Protein AF-A0AAF0A1V6-F1 (afdb_monomer)

Mean predicted aligned error: 10.49 Å

Structure (mmCIF, N/CA/C/O backbone):
data_AF-A0AAF0A1V6-F1
#
_entry.id   AF-A0AAF0A1V6-F1
#
loop_
_atom_site.group_PDB
_atom_site.id
_atom_site.type_symbol
_atom_site.label_atom_id
_atom_site.label_alt_id
_atom_site.label_comp_id
_atom_site.label_asym_id
_atom_site.label_entity_id
_atom_site.label_seq_id
_atom_site.pdbx_PDB_ins_code
_atom_site.Cartn_x
_atom_site.Cartn_y
_atom_site.Cartn_z
_atom_site.occupancy
_atom_site.B_iso_or_equiv
_atom_site.auth_seq_id
_atom_site.auth_comp_id
_atom_site.auth_asym_id
_atom_site.auth_atom_id
_atom_site.pdbx_PDB_model_num
ATOM 1 N N . MET A 1 1 ? 5.133 -5.582 -2.810 1.00 85.81 1 MET A N 1
ATOM 2 C CA . MET A 1 1 ? 5.216 -5.026 -4.189 1.00 85.81 1 MET A CA 1
ATOM 3 C C . MET A 1 1 ? 6.010 -5.893 -5.159 1.00 85.81 1 MET A C 1
ATOM 5 O O . MET A 1 1 ? 5.486 -6.256 -6.208 1.00 85.81 1 MET A O 1
ATOM 9 N N . ARG A 1 2 ? 7.249 -6.270 -4.817 1.00 93.75 2 ARG A N 1
ATOM 10 C CA . ARG A 1 2 ? 8.102 -7.125 -5.662 1.00 93.75 2 ARG A CA 1
ATOM 11 C C . ARG A 1 2 ? 7.401 -8.403 -6.145 1.00 93.75 2 ARG A C 1
ATOM 13 O O . ARG A 1 2 ? 7.473 -8.713 -7.327 1.00 93.75 2 ARG A O 1
ATOM 20 N N . ALA A 1 3 ? 6.718 -9.103 -5.238 1.00 94.81 3 ALA A N 1
ATOM 21 C CA . ALA A 1 3 ? 6.033 -10.359 -5.543 1.00 94.81 3 ALA A CA 1
ATOM 22 C C . ALA A 1 3 ? 4.942 -10.194 -6.613 1.00 94.81 3 ALA A C 1
ATOM 24 O O . ALA A 1 3 ? 4.875 -10.992 -7.539 1.00 94.81 3 ALA A O 1
ATOM 25 N N . ILE A 1 4 ? 4.140 -9.125 -6.529 1.00 93.88 4 ILE A N 1
ATOM 26 C CA . ILE A 1 4 ? 3.096 -8.825 -7.521 1.00 93.88 4 ILE A CA 1
ATOM 27 C C . ILE A 1 4 ? 3.746 -8.541 -8.875 1.00 93.88 4 ILE A C 1
ATOM 29 O O . ILE A 1 4 ? 3.387 -9.168 -9.864 1.00 93.88 4 ILE A O 1
ATOM 33 N N . ARG A 1 5 ? 4.755 -7.657 -8.903 1.00 95.50 5 ARG A N 1
ATOM 34 C CA . ARG A 1 5 ? 5.504 -7.316 -10.120 1.00 95.50 5 ARG A CA 1
ATOM 35 C C . ARG A 1 5 ? 6.071 -8.564 -10.813 1.00 95.50 5 ARG A C 1
ATOM 37 O O . ARG A 1 5 ? 6.000 -8.671 -12.033 1.00 95.50 5 ARG A O 1
ATOM 44 N N . GLU A 1 6 ? 6.651 -9.483 -10.043 1.00 95.38 6 GLU A N 1
ATOM 45 C CA . GLU A 1 6 ? 7.204 -10.741 -10.556 1.00 95.38 6 GLU A CA 1
ATOM 46 C C . GLU A 1 6 ? 6.107 -11.690 -11.059 1.00 95.38 6 GLU A C 1
ATOM 48 O O . GLU A 1 6 ? 6.267 -12.264 -12.133 1.00 95.38 6 GLU A O 1
ATOM 53 N N . ALA A 1 7 ? 4.975 -11.796 -10.355 1.00 94.88 7 ALA A N 1
ATOM 54 C CA . ALA A 1 7 ? 3.841 -12.629 -10.761 1.00 94.88 7 ALA A CA 1
ATOM 55 C C . ALA A 1 7 ? 3.212 -12.187 -12.094 1.00 94.88 7 ALA A C 1
ATOM 57 O O . ALA A 1 7 ? 2.787 -13.033 -12.875 1.00 94.88 7 ALA A O 1
ATOM 58 N N . VAL A 1 8 ? 3.196 -10.880 -12.382 1.00 91.50 8 VAL A N 1
ATOM 59 C CA . VAL A 1 8 ? 2.701 -10.331 -13.660 1.00 91.50 8 VAL 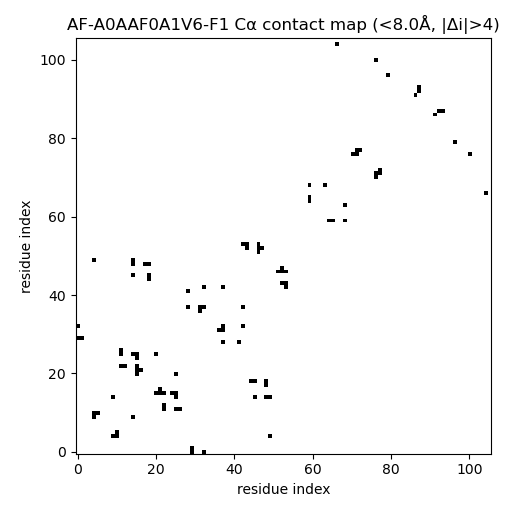A CA 1
ATOM 60 C C . VAL A 1 8 ? 3.782 -10.238 -14.750 1.00 91.50 8 VAL A C 1
ATOM 62 O O . VAL A 1 8 ? 3.536 -9.698 -15.824 1.00 91.50 8 VAL A O 1
ATOM 65 N N . GLY A 1 9 ? 4.997 -10.743 -14.498 1.00 94.31 9 GLY A N 1
ATOM 66 C CA . GLY A 1 9 ? 6.079 -10.788 -15.490 1.00 94.31 9 GLY A CA 1
ATOM 67 C C . GLY A 1 9 ? 6.761 -9.444 -15.780 1.00 94.31 9 GLY A C 1
ATOM 68 O O . GLY A 1 9 ? 7.485 -9.319 -16.768 1.00 94.31 9 GLY A O 1
ATOM 69 N N . LEU A 1 10 ? 6.573 -8.427 -14.933 1.00 95.31 10 LEU A N 1
ATOM 70 C CA . LEU A 1 10 ? 7.155 -7.102 -15.144 1.00 95.31 10 LEU A CA 1
ATOM 71 C C . LEU A 1 10 ? 8.580 -7.005 -14.576 1.00 95.31 10 LEU A C 1
ATOM 73 O O . LEU A 1 10 ? 8.878 -7.361 -13.432 1.00 95.31 10 LEU A O 1
ATOM 77 N N . SER A 1 11 ? 9.501 -6.456 -15.368 1.00 96.75 11 SER A N 1
ATOM 78 C CA . SER A 1 11 ? 10.850 -6.131 -14.891 1.00 96.75 11 SER A CA 1
ATOM 79 C C . SER A 1 11 ? 10.852 -4.823 -14.091 1.00 96.75 11 SER A C 1
ATOM 81 O O . SER A 1 11 ? 9.991 -3.961 -14.274 1.00 96.75 11 SER A O 1
ATOM 83 N N . ARG A 1 12 ? 11.868 -4.609 -13.242 1.00 96.88 12 ARG A N 1
ATOM 84 C CA . ARG A 1 12 ? 12.059 -3.297 -12.588 1.00 96.88 12 ARG A CA 1
ATOM 85 C C . ARG A 1 12 ? 12.234 -2.166 -13.600 1.00 96.88 12 ARG A C 1
ATOM 87 O O . ARG A 1 12 ? 11.805 -1.053 -13.332 1.00 96.88 12 ARG A O 1
ATOM 94 N N . LEU A 1 13 ? 12.828 -2.455 -14.759 1.00 97.69 13 LEU A N 1
ATOM 95 C CA . LEU A 1 13 ? 12.976 -1.496 -15.852 1.00 97.69 13 LEU A CA 1
ATOM 96 C C . LEU A 1 13 ? 11.621 -1.074 -16.433 1.00 97.69 13 LEU A C 1
ATOM 98 O O . LEU A 1 13 ? 11.432 0.105 -16.713 1.00 97.69 13 LEU A O 1
ATOM 102 N N . ALA A 1 14 ? 10.677 -2.007 -16.581 1.00 96.50 14 ALA A N 1
ATOM 103 C CA . ALA A 1 14 ? 9.327 -1.695 -17.047 1.00 96.50 14 ALA A CA 1
ATOM 104 C C . ALA A 1 14 ? 8.600 -0.762 -16.065 1.00 96.50 14 ALA A C 1
ATOM 106 O O . ALA A 1 14 ? 8.081 0.271 -16.479 1.00 96.50 14 ALA A O 1
ATOM 107 N N . ILE A 1 15 ? 8.666 -1.059 -14.763 1.00 97.38 15 ILE A N 1
ATOM 108 C CA . ILE A 1 15 ? 8.095 -0.184 -13.727 1.00 97.38 15 ILE A CA 1
ATOM 109 C C . ILE A 1 15 ? 8.789 1.178 -13.693 1.00 97.38 15 ILE A C 1
ATOM 111 O O . ILE A 1 15 ? 8.122 2.205 -13.637 1.00 97.38 15 ILE A O 1
ATOM 115 N N . ALA A 1 16 ? 10.121 1.209 -13.770 1.00 97.75 16 ALA A N 1
ATOM 116 C CA . ALA A 1 16 ? 10.893 2.449 -13.770 1.00 97.75 16 ALA A CA 1
ATOM 117 C C . ALA A 1 16 ? 10.472 3.371 -14.924 1.00 97.75 16 ALA A C 1
ATOM 119 O O . ALA A 1 16 ? 10.263 4.563 -14.709 1.00 97.75 16 ALA A O 1
ATOM 120 N N . ARG A 1 17 ? 10.263 2.802 -16.121 1.00 97.00 17 ARG A N 1
ATOM 121 C CA . ARG A 1 17 ? 9.726 3.521 -17.285 1.00 97.00 17 ARG A CA 1
ATOM 122 C C . ARG A 1 17 ? 8.302 4.018 -17.048 1.00 97.00 17 ARG A C 1
ATOM 124 O O . ARG A 1 17 ? 8.050 5.189 -17.291 1.00 97.00 17 ARG A O 1
ATOM 131 N N . GLY A 1 18 ? 7.405 3.169 -16.541 1.00 94.88 18 GLY A N 1
ATOM 132 C CA . GLY A 1 18 ? 6.021 3.559 -16.240 1.00 94.88 18 GLY A CA 1
ATOM 133 C C . GLY A 1 18 ? 5.913 4.674 -15.192 1.00 94.88 18 GLY A C 1
ATOM 134 O O . GLY A 1 18 ? 4.994 5.483 -15.232 1.00 94.88 18 GLY A O 1
ATOM 135 N N . LEU A 1 19 ? 6.882 4.755 -14.278 1.00 96.44 19 LEU A N 1
ATOM 136 C CA . LEU A 1 19 ? 6.950 5.777 -13.232 1.00 96.44 19 LEU A CA 1
ATOM 137 C C . LEU A 1 19 ? 7.802 7.003 -13.597 1.00 96.44 19 LEU A C 1
ATOM 139 O O . LEU A 1 19 ? 7.837 7.948 -12.803 1.00 96.44 19 LEU A O 1
ATOM 143 N N . SER A 1 20 ? 8.498 6.987 -14.739 1.00 96.88 20 SER A N 1
ATOM 144 C CA . SER A 1 20 ? 9.518 7.975 -15.126 1.00 96.88 20 SER A CA 1
ATOM 145 C C . SER A 1 20 ? 10.595 8.191 -14.050 1.00 96.88 20 SER A C 1
ATOM 147 O O . SER A 1 20 ? 10.955 9.321 -13.722 1.00 96.88 20 SER A O 1
ATOM 149 N N . VAL A 1 21 ? 11.107 7.100 -13.472 1.00 97.69 21 VAL A N 1
ATOM 150 C CA . VAL A 1 21 ? 12.178 7.108 -12.456 1.00 97.69 21 VAL A CA 1
ATOM 151 C C . VAL A 1 21 ? 13.320 6.167 -12.844 1.00 97.69 21 VAL A C 1
ATOM 153 O O . VAL A 1 21 ? 13.235 5.418 -13.815 1.00 97.69 21 VAL A O 1
ATOM 156 N N . SER A 1 22 ? 14.409 6.179 -12.073 1.00 98.25 22 SER A N 1
ATOM 157 C CA . SER A 1 22 ? 15.528 5.254 -12.280 1.00 98.25 22 SER A CA 1
ATOM 158 C C . SER A 1 22 ? 15.223 3.839 -11.753 1.00 98.25 22 SER A C 1
ATOM 160 O O . SER A 1 22 ? 14.426 3.657 -10.832 1.00 98.25 22 SER A O 1
ATOM 162 N N . VAL A 1 23 ? 15.891 2.814 -12.296 1.00 97.81 23 VAL A N 1
ATOM 163 C CA . VAL A 1 23 ? 15.774 1.427 -11.797 1.00 97.81 23 VAL A CA 1
ATOM 164 C C . VAL A 1 23 ? 16.197 1.289 -10.321 1.00 97.81 23 VAL A C 1
ATOM 166 O O . VAL A 1 23 ? 15.470 0.620 -9.581 1.00 97.81 23 VAL A O 1
ATOM 169 N N . PRO A 1 24 ? 17.292 1.927 -9.848 1.00 98.31 24 PRO A N 1
ATOM 170 C CA . PRO A 1 24 ? 17.617 1.969 -8.421 1.00 98.31 24 PRO A CA 1
ATOM 171 C C . PRO A 1 24 ? 16.487 2.542 -7.561 1.00 98.31 24 PRO A C 1
ATOM 173 O O . PRO A 1 24 ? 16.163 1.965 -6.531 1.00 98.31 24 PRO A O 1
ATOM 176 N N . THR A 1 25 ? 15.799 3.591 -8.025 1.00 97.88 25 THR A N 1
ATOM 177 C CA . THR A 1 25 ? 14.644 4.158 -7.310 1.00 97.88 25 THR A CA 1
ATOM 178 C C . THR A 1 25 ? 13.526 3.128 -7.120 1.00 97.88 25 THR A C 1
ATOM 180 O O . THR A 1 25 ? 12.960 3.028 -6.036 1.00 97.88 25 THR A O 1
ATOM 183 N N . VAL A 1 26 ? 13.231 2.308 -8.136 1.00 97.69 26 VAL A N 1
ATOM 184 C CA . VAL A 1 26 ? 12.253 1.208 -8.011 1.00 97.69 26 VAL A CA 1
ATOM 185 C C . VAL A 1 26 ? 12.722 0.157 -7.005 1.00 97.69 26 VAL A C 1
ATOM 187 O O . VAL A 1 26 ? 11.915 -0.365 -6.236 1.00 97.69 26 VAL A O 1
ATOM 190 N N . GLN A 1 27 ? 14.019 -0.160 -6.989 1.00 97.38 27 GLN A N 1
ATOM 191 C CA . GLN A 1 27 ? 14.588 -1.072 -6.000 1.00 97.38 27 GLN A CA 1
ATOM 192 C C . GLN A 1 27 ? 14.473 -0.506 -4.578 1.00 97.38 27 GLN A C 1
ATOM 194 O O . GLN A 1 27 ? 14.170 -1.260 -3.655 1.00 97.38 27 GLN A O 1
ATOM 199 N N . ASP A 1 28 ? 14.674 0.795 -4.396 1.00 97.88 28 ASP A N 1
ATOM 200 C CA . ASP A 1 28 ? 14.525 1.448 -3.098 1.00 97.88 28 ASP A CA 1
ATOM 201 C C . ASP A 1 28 ? 13.061 1.491 -2.656 1.00 97.88 28 ASP A C 1
ATOM 203 O O . ASP A 1 28 ? 12.779 1.202 -1.498 1.00 97.88 28 ASP A O 1
ATOM 207 N N . TYR A 1 29 ? 12.111 1.694 -3.574 1.00 97.56 29 TYR A N 1
ATOM 208 C CA . TYR A 1 29 ? 10.685 1.533 -3.271 1.00 97.56 29 TYR A CA 1
ATOM 209 C C . TYR A 1 29 ? 10.354 0.112 -2.790 1.00 97.56 29 TYR A C 1
ATOM 211 O O . TYR A 1 29 ? 9.669 -0.045 -1.784 1.00 97.56 29 TYR A O 1
ATOM 219 N N . GLU A 1 30 ? 10.871 -0.930 -3.452 1.00 96.88 30 GLU A N 1
ATOM 220 C CA . GLU A 1 30 ? 10.683 -2.322 -3.007 1.00 96.88 30 GLU A CA 1
ATOM 221 C C . GLU A 1 30 ? 11.319 -2.595 -1.633 1.00 96.88 30 GLU A C 1
ATOM 223 O O . GLU A 1 30 ? 10.762 -3.350 -0.838 1.00 96.88 30 GLU A O 1
ATOM 228 N N . LYS A 1 31 ? 12.476 -1.990 -1.334 1.00 97.50 31 LYS A N 1
ATOM 229 C CA . LYS A 1 31 ? 13.123 -2.106 -0.016 1.00 97.50 31 LYS A CA 1
ATOM 230 C C . LYS A 1 31 ? 12.317 -1.397 1.068 1.00 97.50 31 LYS A C 1
ATOM 232 O O . LYS A 1 31 ? 12.097 -1.985 2.121 1.00 97.50 31 LYS A O 1
ATOM 237 N N . SER A 1 32 ? 11.877 -0.165 0.814 1.00 97.50 32 SER A N 1
ATOM 238 C CA . SER A 1 32 ? 11.065 0.608 1.755 1.00 97.50 32 SER A CA 1
ATOM 239 C C . SER A 1 32 ? 9.715 -0.048 2.015 1.00 97.50 32 SER A C 1
ATOM 241 O O . SER A 1 32 ? 9.245 -0.005 3.145 1.00 97.50 32 SER A O 1
ATOM 243 N N . GLU A 1 33 ? 9.110 -0.692 1.010 1.00 96.38 33 GLU A N 1
ATOM 244 C CA . GLU A 1 33 ? 7.882 -1.470 1.199 1.00 96.38 33 GLU A CA 1
ATOM 245 C C . GLU A 1 33 ? 8.112 -2.674 2.107 1.00 96.38 33 GLU A C 1
ATOM 247 O O . GLU A 1 33 ? 7.355 -2.870 3.045 1.00 96.38 33 GLU A O 1
ATOM 252 N N . LYS A 1 34 ? 9.198 -3.426 1.901 1.00 96.88 34 LYS A N 1
ATOM 253 C CA . LYS A 1 34 ? 9.563 -4.531 2.798 1.00 96.88 34 LYS A CA 1
ATOM 254 C C . LYS A 1 34 ? 9.868 -4.066 4.231 1.00 96.88 34 LYS A C 1
ATOM 256 O O . LYS A 1 34 ? 9.739 -4.850 5.163 1.00 96.88 34 LYS A O 1
ATOM 261 N N . ALA A 1 35 ? 10.338 -2.833 4.388 1.00 97.38 35 ALA A N 1
ATOM 262 C CA . ALA A 1 35 ? 10.688 -2.242 5.675 1.00 97.38 35 ALA A CA 1
ATOM 263 C C . ALA A 1 35 ? 9.540 -1.445 6.319 1.00 97.38 35 ALA A C 1
ATOM 265 O O . ALA A 1 35 ? 9.794 -0.748 7.295 1.00 97.38 35 ALA A O 1
ATOM 266 N N . ASP A 1 36 ? 8.327 -1.471 5.756 1.00 96.81 36 ASP A N 1
ATOM 267 C CA . ASP A 1 36 ? 7.169 -0.686 6.216 1.00 96.81 36 ASP A CA 1
ATOM 268 C C . ASP A 1 36 ? 7.416 0.841 6.302 1.00 96.81 36 ASP A C 1
ATOM 270 O O . ASP A 1 36 ? 6.727 1.565 7.016 1.00 96.81 36 ASP A O 1
ATOM 274 N N . THR A 1 37 ? 8.391 1.364 5.547 1.00 97.81 37 THR A N 1
ATOM 275 C CA . THR A 1 37 ? 8.753 2.801 5.507 1.00 97.81 37 THR A CA 1
ATOM 276 C C . THR A 1 37 ? 8.303 3.507 4.228 1.00 97.81 37 THR A C 1
ATOM 278 O O . THR A 1 37 ? 8.504 4.712 4.066 1.00 97.81 37 THR A O 1
ATOM 281 N N . ILE A 1 38 ? 7.705 2.774 3.286 1.00 97.31 38 ILE A N 1
ATOM 282 C CA . ILE A 1 38 ? 7.166 3.354 2.056 1.00 97.31 38 ILE A CA 1
ATOM 283 C C . ILE A 1 38 ? 5.962 4.255 2.360 1.00 97.31 38 ILE A C 1
ATOM 285 O O . ILE A 1 38 ? 5.109 3.935 3.183 1.00 97.31 38 ILE A O 1
ATOM 289 N N . THR A 1 39 ? 5.850 5.379 1.654 1.00 97.38 39 THR A N 1
ATOM 290 C CA . THR A 1 39 ? 4.667 6.240 1.766 1.00 97.38 39 THR A CA 1
ATOM 291 C C . THR A 1 39 ? 3.503 5.680 0.946 1.00 97.38 39 THR A C 1
ATOM 293 O O . THR A 1 39 ? 3.699 5.095 -0.124 1.00 97.38 39 THR A O 1
ATOM 296 N N . LEU A 1 40 ? 2.266 5.941 1.385 1.00 97.44 40 LEU A N 1
ATOM 297 C CA . LEU A 1 40 ? 1.068 5.586 0.612 1.00 97.44 40 LEU A CA 1
ATOM 298 C C . LEU A 1 40 ? 1.060 6.230 -0.784 1.00 97.44 40 LEU A C 1
ATOM 300 O O . LEU A 1 40 ? 0.574 5.624 -1.736 1.00 97.44 40 LEU A O 1
ATOM 304 N N . ALA A 1 41 ? 1.624 7.433 -0.928 1.00 97.44 41 ALA A N 1
ATOM 305 C CA . ALA A 1 41 ? 1.732 8.115 -2.216 1.00 97.44 41 ALA A CA 1
ATOM 306 C C . ALA A 1 41 ? 2.620 7.335 -3.201 1.00 97.44 41 ALA A C 1
ATOM 308 O O . ALA A 1 41 ? 2.231 7.110 -4.348 1.00 97.44 41 ALA A O 1
ATOM 309 N N . THR A 1 42 ? 3.787 6.871 -2.748 1.00 97.06 42 THR A N 1
ATOM 310 C CA . THR A 1 42 ? 4.685 6.043 -3.564 1.00 97.06 42 THR A CA 1
ATOM 311 C C . THR A 1 42 ? 4.049 4.696 -3.885 1.00 97.06 42 THR A C 1
ATOM 313 O O . THR A 1 42 ? 4.103 4.256 -5.033 1.00 97.06 42 THR A O 1
ATOM 316 N N . LEU A 1 43 ? 3.398 4.067 -2.902 1.00 96.69 43 LEU A N 1
ATOM 317 C CA . LEU A 1 43 ? 2.713 2.791 -3.087 1.00 96.69 43 LEU A CA 1
ATOM 318 C C . LEU A 1 43 ? 1.597 2.902 -4.142 1.00 96.69 43 LEU A C 1
ATOM 320 O O . LEU A 1 43 ? 1.502 2.050 -5.022 1.00 96.69 43 LEU A O 1
ATOM 324 N N . ARG A 1 44 ? 0.818 3.994 -4.118 1.00 97.44 44 ARG A N 1
ATOM 325 C CA . ARG A 1 44 ? -0.236 4.279 -5.105 1.00 97.44 44 ARG A CA 1
ATOM 326 C C . ARG A 1 44 ? 0.327 4.478 -6.510 1.00 97.44 44 ARG A C 1
ATOM 328 O O . ARG A 1 44 ? -0.211 3.925 -7.461 1.00 97.44 44 ARG A O 1
ATOM 335 N N . ARG A 1 45 ? 1.426 5.229 -6.645 1.00 96.62 45 ARG A N 1
ATOM 336 C CA . ARG A 1 45 ? 2.108 5.407 -7.938 1.00 96.62 45 ARG A CA 1
ATOM 337 C C . ARG A 1 45 ? 2.605 4.073 -8.489 1.00 96.62 45 ARG A C 1
ATOM 339 O O . ARG A 1 45 ? 2.344 3.766 -9.646 1.00 96.62 45 ARG A O 1
ATOM 346 N N . TYR A 1 46 ? 3.283 3.277 -7.661 1.00 96.75 46 TYR A N 1
ATOM 347 C CA . TYR A 1 46 ? 3.791 1.962 -8.056 1.00 96.75 46 TYR A CA 1
ATOM 348 C C . TYR A 1 46 ? 2.648 1.036 -8.495 1.00 96.75 46 TYR A C 1
ATOM 350 O O . TYR A 1 46 ? 2.777 0.383 -9.526 1.00 96.75 46 TYR A O 1
ATOM 358 N N . ALA A 1 47 ? 1.523 1.019 -7.769 1.00 96.06 47 ALA A N 1
ATOM 359 C CA . ALA A 1 47 ? 0.332 0.266 -8.163 1.00 96.06 47 ALA A CA 1
ATOM 360 C C . ALA A 1 47 ? -0.180 0.694 -9.550 1.00 96.06 47 ALA A C 1
ATOM 362 O O . ALA A 1 47 ? -0.407 -0.165 -10.393 1.00 96.06 47 ALA A O 1
ATOM 363 N N . GLY A 1 48 ? -0.227 1.998 -9.841 1.00 95.38 48 GLY A N 1
ATOM 364 C CA . GLY A 1 48 ? -0.581 2.491 -11.178 1.00 95.38 48 GLY A CA 1
ATOM 365 C C . GLY A 1 48 ? 0.349 1.982 -12.288 1.00 95.38 48 GLY A C 1
ATOM 366 O O . GLY A 1 48 ? -0.114 1.626 -13.363 1.00 95.38 48 GLY A O 1
ATOM 367 N N . ALA A 1 49 ? 1.655 1.857 -12.026 1.00 95.38 49 ALA A N 1
ATOM 368 C CA . ALA A 1 49 ? 2.596 1.263 -12.985 1.00 95.38 49 ALA A CA 1
ATOM 369 C C . ALA A 1 49 ? 2.442 -0.262 -13.157 1.00 95.38 49 ALA A C 1
ATOM 371 O O . ALA A 1 49 ? 2.995 -0.826 -14.100 1.00 95.38 49 ALA A O 1
ATOM 372 N N . LEU A 1 50 ? 1.717 -0.923 -12.252 1.00 94.25 50 LEU A N 1
ATOM 373 C CA . LEU A 1 50 ? 1.302 -2.323 -12.360 1.00 94.25 50 LEU A CA 1
ATOM 374 C C . LEU A 1 50 ? -0.090 -2.478 -12.998 1.00 94.25 50 LEU A C 1
ATOM 376 O O . LEU A 1 50 ? -0.590 -3.597 -13.026 1.00 94.25 50 LEU A O 1
ATOM 380 N N . ASP A 1 51 ? -0.722 -1.388 -13.451 1.00 92.75 51 ASP A N 1
ATOM 381 C CA . ASP A 1 51 ? -2.141 -1.357 -13.840 1.00 92.75 51 ASP A CA 1
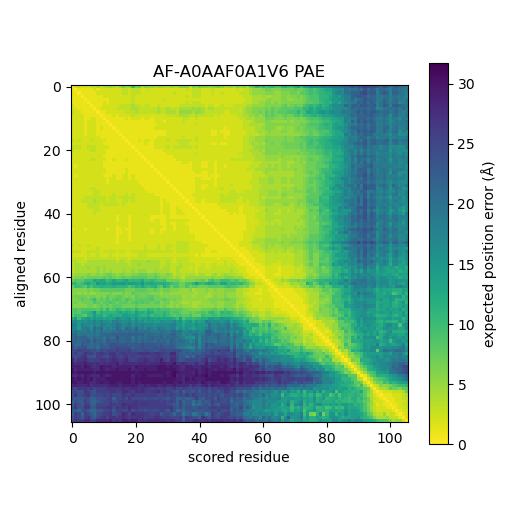ATOM 382 C C . ASP A 1 51 ? -3.062 -1.889 -12.721 1.00 92.75 51 ASP A C 1
ATOM 384 O O . ASP A 1 51 ? -3.991 -2.665 -12.925 1.00 92.75 51 ASP A O 1
ATOM 388 N N . CYS A 1 52 ? -2.734 -1.515 -11.482 1.00 94.44 52 CYS A N 1
ATOM 389 C CA . CYS A 1 52 ? -3.423 -1.931 -10.266 1.00 94.44 52 CYS A CA 1
ATOM 390 C C . CYS A 1 52 ? -3.915 -0.712 -9.477 1.00 94.44 52 CYS A C 1
ATOM 392 O O . CYS A 1 52 ? -3.274 0.342 -9.445 1.00 94.44 52 CYS A O 1
ATOM 394 N N . GLU A 1 53 ? -5.004 -0.888 -8.731 1.00 95.50 53 GLU A N 1
ATOM 395 C CA . GLU A 1 53 ? -5.489 0.111 -7.780 1.00 95.50 53 GLU A CA 1
ATOM 396 C C . GLU A 1 53 ? -5.008 -0.190 -6.351 1.00 95.50 53 GLU A C 1
ATOM 398 O O . GLU A 1 53 ? -5.061 -1.326 -5.879 1.00 95.50 53 GLU A O 1
ATOM 403 N N . LEU A 1 54 ? -4.550 0.844 -5.632 1.00 96.69 54 LEU A N 1
ATOM 404 C CA . LEU A 1 54 ? -4.243 0.733 -4.204 1.00 96.69 54 LEU A CA 1
ATOM 405 C C . LEU A 1 54 ? -5.495 1.007 -3.361 1.00 96.69 54 LEU A C 1
ATOM 407 O O . LEU A 1 54 ? -5.885 2.169 -3.184 1.00 96.69 54 LEU A O 1
ATOM 411 N N . VAL A 1 55 ? -6.029 -0.055 -2.758 1.00 96.31 55 VAL A N 1
ATOM 412 C CA . VAL A 1 55 ? -7.091 -0.011 -1.745 1.00 96.31 55 VAL A CA 1
ATOM 413 C C . VAL A 1 55 ? -6.477 -0.146 -0.349 1.00 96.31 55 VAL A C 1
ATOM 415 O O . VAL A 1 55 ? -5.723 -1.080 -0.083 1.00 96.31 55 VAL A O 1
ATOM 418 N N . VAL A 1 56 ? -6.804 0.785 0.551 1.00 94.00 56 VAL A N 1
ATOM 419 C CA . VAL A 1 56 ? -6.407 0.734 1.967 1.00 94.00 56 VAL A CA 1
ATOM 420 C C . VAL A 1 56 ? -7.665 0.552 2.800 1.00 94.00 56 VAL A C 1
ATOM 422 O O . VAL A 1 56 ? -8.570 1.379 2.737 1.00 94.00 56 VAL A O 1
ATOM 425 N N . ALA A 1 57 ? -7.708 -0.519 3.587 1.00 94.62 57 ALA A N 1
ATOM 426 C CA . ALA A 1 57 ? -8.807 -0.802 4.496 1.00 94.62 57 ALA A CA 1
ATOM 427 C C . ALA A 1 57 ? -8.296 -0.844 5.936 1.00 94.62 57 ALA A C 1
ATOM 429 O O . ALA A 1 57 ? -7.285 -1.483 6.233 1.00 94.62 57 ALA A O 1
ATOM 430 N N . LEU A 1 58 ? -9.022 -0.179 6.832 1.00 94.62 58 LEU A N 1
ATOM 431 C CA . LEU A 1 58 ? -8.887 -0.383 8.267 1.00 94.62 58 LEU A CA 1
ATOM 432 C C . LEU A 1 58 ? -9.957 -1.378 8.693 1.00 94.62 58 LEU A C 1
ATOM 434 O O . LEU A 1 58 ? -11.123 -1.234 8.336 1.00 94.62 58 LEU A O 1
ATOM 438 N N . VAL A 1 59 ? -9.555 -2.385 9.456 1.00 93.69 59 VAL A N 1
ATOM 439 C CA . VAL A 1 59 ? -10.457 -3.397 10.005 1.00 93.69 59 VAL A CA 1
ATOM 440 C C . VAL A 1 59 ? -10.244 -3.476 11.513 1.00 93.69 59 VAL A C 1
ATOM 442 O O . VAL A 1 59 ? -9.089 -3.538 11.954 1.00 93.69 59 VAL A O 1
ATOM 445 N N . PRO A 1 60 ? -11.316 -3.457 12.326 1.00 94.19 60 PRO A N 1
ATOM 446 C CA . PRO A 1 60 ? -11.176 -3.607 13.764 1.00 94.19 60 PRO A CA 1
ATOM 447 C C . PRO A 1 60 ? -10.495 -4.933 14.114 1.00 94.19 60 PRO A C 1
ATOM 449 O O . PRO A 1 60 ? -10.764 -5.988 13.533 1.00 94.19 60 PRO A O 1
ATOM 452 N N . ARG A 1 61 ? -9.593 -4.886 15.098 1.00 91.69 61 ARG A N 1
ATOM 453 C CA . ARG A 1 61 ? -8.944 -6.095 15.620 1.00 91.69 61 ARG A CA 1
ATOM 454 C C . ARG A 1 61 ? -9.967 -6.965 16.364 1.00 91.69 61 ARG A C 1
ATOM 456 O O . ARG A 1 61 ? -11.014 -6.490 16.794 1.00 91.69 61 ARG A O 1
ATOM 463 N N . HIS A 1 62 ? -9.635 -8.243 16.551 1.00 92.12 62 HIS A N 1
ATOM 464 C CA . HIS A 1 62 ? -10.441 -9.210 17.316 1.00 92.12 62 HIS A CA 1
ATOM 465 C C . HIS A 1 62 ? -11.845 -9.488 16.755 1.00 92.12 62 HIS A C 1
ATOM 467 O O . HIS A 1 62 ? -12.741 -9.832 17.515 1.00 92.12 62 HIS A O 1
ATOM 473 N N . ARG A 1 63 ? -12.024 -9.383 15.429 1.00 84.06 63 ARG A N 1
ATOM 474 C CA . ARG A 1 63 ? -13.296 -9.667 14.731 1.00 84.06 63 ARG A CA 1
ATOM 475 C C . ARG A 1 63 ? -14.473 -8.788 15.176 1.00 84.06 63 ARG A C 1
ATOM 477 O O . ARG A 1 63 ? -15.618 -9.188 15.009 1.00 84.06 63 ARG A O 1
ATOM 484 N N . LYS A 1 64 ? -14.190 -7.602 15.715 1.00 90.25 64 LYS A N 1
ATOM 485 C CA . LYS A 1 64 ? -15.222 -6.628 16.065 1.00 90.25 64 LYS A CA 1
ATOM 486 C C . LYS A 1 64 ? -15.747 -5.907 14.827 1.00 90.25 64 LYS A C 1
ATOM 488 O O . LYS A 1 64 ? -15.025 -5.705 13.850 1.00 90.25 64 LYS A O 1
ATOM 493 N N . THR A 1 65 ? -16.986 -5.459 14.907 1.00 92.88 65 THR A N 1
ATOM 494 C CA . THR A 1 65 ? -17.556 -4.442 14.028 1.00 92.88 65 THR A CA 1
ATOM 495 C C . THR A 1 65 ? -17.073 -3.051 14.445 1.00 92.88 65 THR A C 1
ATOM 497 O O . THR A 1 65 ? -16.602 -2.832 15.564 1.00 92.88 65 THR A O 1
ATOM 500 N N . PHE A 1 66 ? -17.200 -2.073 13.547 1.00 91.12 66 PHE A N 1
ATOM 501 C CA . PHE A 1 66 ? -16.944 -0.676 13.906 1.00 91.12 66 PHE A CA 1
ATOM 502 C C . PHE A 1 66 ? -17.931 -0.149 14.952 1.00 91.12 66 PHE A C 1
ATOM 504 O O . PHE A 1 66 ? -17.545 0.684 15.765 1.00 91.12 66 PHE A O 1
ATOM 511 N N . LEU A 1 67 ? -19.159 -0.676 14.979 1.00 89.69 67 LEU A N 1
ATOM 512 C CA . LEU A 1 67 ? -20.161 -0.338 15.988 1.00 89.69 67 LEU A CA 1
ATOM 513 C C . LEU A 1 67 ? -19.711 -0.779 17.387 1.00 89.69 67 LEU A C 1
ATOM 515 O O . LEU A 1 67 ? -19.705 0.015 18.322 1.00 89.69 67 LEU A O 1
ATOM 519 N N . GLU A 1 68 ? -19.241 -2.021 17.514 1.00 88.38 68 GLU A N 1
ATOM 520 C CA . GLU A 1 68 ? -18.684 -2.530 18.771 1.00 88.38 68 GLU A CA 1
ATOM 521 C C . GLU A 1 68 ? -17.427 -1.758 19.187 1.00 88.38 68 GLU A C 1
ATOM 523 O O . GLU A 1 68 ? -17.238 -1.487 20.370 1.00 88.38 68 GLU A O 1
ATOM 528 N N . LEU A 1 69 ? -16.568 -1.375 18.234 1.00 90.06 69 LEU A N 1
ATOM 529 C CA . LEU A 1 69 ? -15.393 -0.552 18.529 1.00 90.06 69 LEU A CA 1
ATOM 530 C C . LEU A 1 69 ? -15.787 0.853 19.017 1.00 90.06 69 LEU A C 1
ATOM 532 O O . LEU A 1 69 ? -15.134 1.379 19.917 1.00 90.06 69 LEU A O 1
ATOM 536 N N . ALA A 1 70 ? -16.847 1.448 18.465 1.00 88.56 70 ALA A N 1
ATOM 537 C CA . ALA A 1 70 ? -17.372 2.737 18.912 1.00 88.56 70 ALA A CA 1
ATOM 538 C C . ALA A 1 70 ? -17.926 2.648 20.342 1.00 88.56 70 ALA A C 1
ATOM 540 O O . ALA A 1 70 ? -17.540 3.443 21.193 1.00 88.56 70 ALA A O 1
ATOM 541 N N . ALA A 1 71 ? -18.714 1.612 20.645 1.00 87.56 71 ALA A N 1
ATOM 542 C CA . ALA A 1 71 ? -19.278 1.373 21.976 1.00 87.56 71 ALA A CA 1
ATOM 543 C C . ALA A 1 71 ? -18.221 1.158 23.080 1.00 87.56 71 ALA A C 1
ATOM 545 O O . ALA A 1 71 ? -18.512 1.280 24.268 1.00 87.56 71 ALA A O 1
ATOM 546 N N . GLN A 1 72 ? -16.985 0.795 22.723 1.00 85.06 72 GLN A N 1
ATOM 547 C CA . GLN A 1 72 ? -15.873 0.709 23.679 1.00 85.06 72 GLN A CA 1
ATOM 548 C C . GLN A 1 72 ? -15.277 2.065 24.047 1.00 85.06 72 GLN A C 1
ATOM 550 O O . GLN A 1 72 ? -14.719 2.197 25.132 1.00 85.06 72 GLN A O 1
ATOM 555 N N . HIS A 1 73 ? -15.380 3.043 23.152 1.00 84.25 73 HIS A N 1
ATOM 556 C CA . HIS A 1 73 ? -14.870 4.396 23.361 1.00 84.25 73 HIS A CA 1
ATOM 557 C C . HIS A 1 73 ? -15.976 5.379 23.763 1.00 84.25 73 HIS A C 1
ATOM 559 O O . HIS A 1 73 ? -15.680 6.545 24.012 1.00 84.25 73 HIS A O 1
ATOM 565 N N . ASP A 1 74 ? -17.231 4.924 23.828 1.00 87.19 74 ASP A N 1
ATOM 566 C CA . ASP A 1 74 ? -18.353 5.719 24.310 1.00 87.19 74 ASP A CA 1
ATOM 567 C C . ASP A 1 74 ? -18.216 5.938 25.834 1.00 87.19 74 ASP A C 1
ATOM 569 O O . ASP A 1 74 ? -18.241 4.965 26.600 1.00 87.19 74 ASP A O 1
ATOM 573 N N . PRO A 1 75 ? -18.049 7.193 26.294 1.00 79.44 75 PRO A N 1
ATOM 574 C CA . PRO A 1 75 ? -17.838 7.502 27.705 1.00 79.44 75 PRO A CA 1
ATOM 575 C C . PRO A 1 75 ? -19.054 7.167 28.576 1.00 79.44 75 PRO A C 1
ATOM 577 O O . PRO A 1 75 ? -18.889 6.832 29.747 1.00 79.44 75 PRO A O 1
ATOM 580 N N . GLU A 1 76 ? -20.261 7.195 28.017 1.00 77.25 76 GLU A N 1
ATOM 581 C CA . GLU A 1 76 ? -21.487 6.878 28.744 1.00 77.25 76 GLU A CA 1
ATOM 582 C C . GLU A 1 76 ? -21.632 5.365 28.928 1.00 77.25 76 GLU A C 1
ATOM 584 O O . GLU A 1 76 ? -21.974 4.904 30.013 1.00 77.25 76 GLU A O 1
ATOM 589 N N . ILE A 1 77 ? -21.289 4.563 27.910 1.00 73.56 77 ILE A N 1
ATOM 590 C CA . ILE A 1 77 ? -21.219 3.097 28.062 1.00 73.56 77 ILE A CA 1
ATOM 591 C C . ILE A 1 77 ? -20.088 2.710 29.021 1.00 73.56 77 ILE A C 1
ATOM 593 O O . ILE A 1 77 ? -20.237 1.774 29.807 1.00 73.56 77 ILE A O 1
ATOM 597 N N . ALA A 1 78 ? -18.962 3.424 28.992 1.00 71.81 78 ALA A N 1
ATOM 598 C CA . ALA A 1 78 ? -17.894 3.220 29.965 1.00 71.81 78 ALA A CA 1
ATOM 599 C C . ALA A 1 78 ? -18.371 3.514 31.397 1.00 71.81 78 ALA A C 1
ATOM 601 O O . ALA A 1 78 ? -18.062 2.745 32.307 1.00 71.81 78 ALA A O 1
ATOM 602 N N . HIS A 1 79 ? -19.159 4.575 31.587 1.00 68.25 79 HIS A N 1
ATOM 603 C CA . HIS A 1 79 ? -19.751 4.906 32.879 1.00 68.25 79 HIS A CA 1
ATOM 604 C C . HIS A 1 79 ? -20.759 3.845 33.337 1.00 68.25 79 HIS A C 1
ATOM 606 O O . HIS A 1 79 ? -20.653 3.366 34.461 1.00 68.25 79 HIS A O 1
ATOM 612 N N . LEU A 1 80 ? -21.659 3.396 32.455 1.00 66.81 80 LEU A N 1
ATOM 613 C CA . LEU A 1 80 ? -22.617 2.326 32.757 1.00 66.81 80 LEU A CA 1
ATOM 614 C C . LEU A 1 80 ? -21.917 1.022 33.163 1.00 66.81 80 LEU A C 1
ATOM 616 O O . LEU A 1 80 ? -22.275 0.432 34.177 1.00 66.81 80 LEU A O 1
ATOM 620 N N . ARG A 1 81 ? -20.863 0.613 32.443 1.00 64.19 81 ARG A N 1
ATOM 621 C CA . ARG A 1 81 ? -20.051 -0.566 32.802 1.00 64.19 81 ARG A CA 1
ATOM 622 C C . ARG A 1 81 ? -19.324 -0.408 34.140 1.00 64.19 81 ARG A C 1
ATOM 624 O O . ARG A 1 81 ? -19.159 -1.386 34.862 1.00 64.19 81 ARG A O 1
ATOM 631 N N . ALA A 1 82 ? -18.860 0.797 34.472 1.00 64.31 82 ALA A N 1
ATOM 632 C CA . ALA A 1 82 ? -18.225 1.064 35.762 1.00 64.31 82 ALA A CA 1
ATOM 633 C C . ALA A 1 82 ? -19.239 0.961 36.912 1.00 64.31 82 ALA A C 1
ATOM 635 O O . ALA A 1 82 ? -18.947 0.341 37.934 1.00 64.31 82 ALA A O 1
ATOM 636 N N . THR A 1 83 ? -20.442 1.502 36.711 1.00 60.97 83 THR A N 1
ATOM 637 C CA . THR A 1 83 ? -21.547 1.404 37.669 1.00 60.97 83 THR A CA 1
ATOM 638 C C . THR A 1 83 ? -22.013 -0.043 37.827 1.00 60.97 83 THR A C 1
ATOM 640 O O . THR A 1 83 ? -22.209 -0.482 38.953 1.00 60.97 83 THR A O 1
ATOM 643 N N . GLU A 1 84 ? -22.094 -0.832 36.749 1.00 57.62 84 GLU A N 1
ATOM 644 C CA . GLU A 1 84 ? -22.354 -2.276 36.836 1.00 57.62 84 GLU A CA 1
ATOM 645 C C . GLU A 1 84 ? -21.279 -3.035 37.611 1.00 57.62 84 GLU A C 1
ATOM 647 O O . GLU A 1 84 ? -21.611 -3.923 38.384 1.00 57.62 84 GLU A O 1
ATOM 652 N N . HIS A 1 85 ? -19.995 -2.703 37.457 1.00 57.03 85 HIS A N 1
ATOM 653 C CA . HIS A 1 85 ? -18.947 -3.348 38.251 1.00 57.03 85 HIS A CA 1
ATOM 654 C C . HIS A 1 85 ? -19.088 -3.046 39.752 1.00 57.03 85 HIS A C 1
ATOM 656 O O . HIS A 1 85 ? -18.757 -3.900 40.576 1.00 57.03 85 HIS A O 1
ATOM 662 N N . SER A 1 86 ? -19.613 -1.868 40.105 1.00 54.94 86 SER A N 1
ATOM 663 C CA . SER A 1 86 ? -20.002 -1.528 41.477 1.00 54.94 86 SER A CA 1
ATOM 664 C C . SER A 1 86 ? -21.298 -2.226 41.920 1.00 54.94 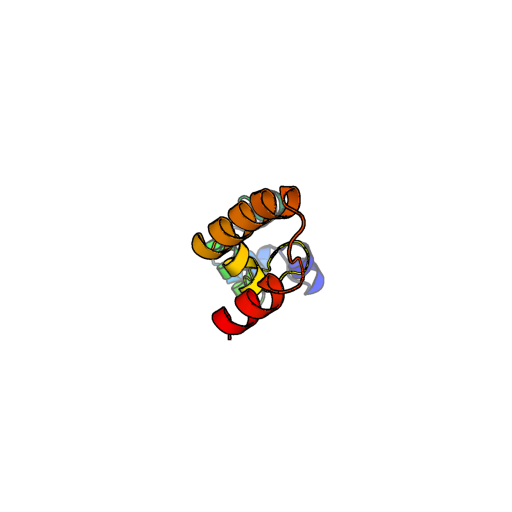86 SER A C 1
ATOM 666 O O . SER A 1 86 ? -21.343 -2.715 43.042 1.00 54.94 86 SER A O 1
ATOM 668 N N . MET A 1 87 ? -22.308 -2.360 41.052 1.00 48.31 87 MET A N 1
ATOM 669 C CA . MET A 1 87 ? -23.583 -3.042 41.355 1.00 48.31 87 MET A CA 1
ATOM 670 C C . MET A 1 87 ? -23.480 -4.580 41.338 1.00 48.31 87 MET A C 1
ATOM 672 O O . MET A 1 87 ? -24.231 -5.265 42.023 1.00 48.31 87 MET A O 1
ATOM 676 N N . SER A 1 88 ? -22.502 -5.151 40.629 1.00 49.59 88 SER A N 1
ATOM 677 C CA . SER A 1 88 ? -22.139 -6.576 40.665 1.00 49.59 88 SER A CA 1
ATOM 678 C C . SER A 1 88 ? -21.594 -6.999 42.033 1.00 49.59 88 SER A C 1
ATOM 680 O O . SER A 1 88 ? -21.586 -8.192 42.332 1.00 49.59 88 SER A O 1
ATOM 682 N N . LEU A 1 89 ? -21.135 -6.052 42.856 1.00 51.34 89 LEU A N 1
ATOM 683 C CA . LEU A 1 89 ? -20.805 -6.287 44.263 1.00 51.34 89 LEU A CA 1
ATOM 684 C C . LEU A 1 89 ? -22.043 -6.171 45.181 1.00 51.34 89 LEU A C 1
ATOM 686 O O . LEU A 1 89 ? -21.931 -6.468 46.367 1.00 51.34 89 LEU A O 1
ATOM 690 N N . GLU A 1 90 ? -23.212 -5.805 44.636 1.00 45.75 90 GLU A N 1
ATOM 691 C CA . GLU A 1 90 ? -24.491 -5.610 45.343 1.00 45.75 90 GLU A CA 1
ATOM 692 C C . GLU A 1 90 ? -25.629 -6.562 44.879 1.00 45.75 90 GLU A C 1
ATOM 694 O O . GLU A 1 90 ? -26.772 -6.409 45.298 1.00 45.75 90 GLU A O 1
ATOM 699 N N . ASP A 1 9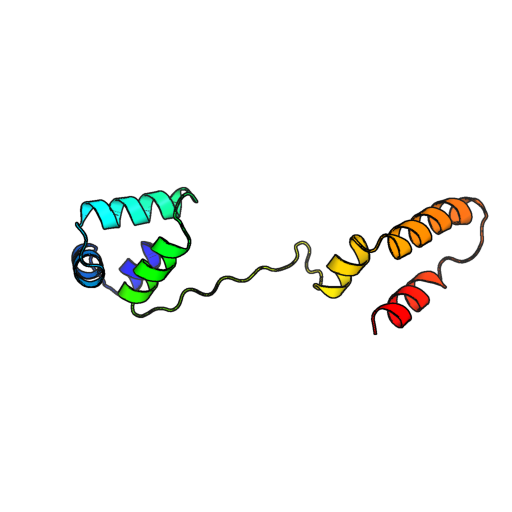1 ? -25.324 -7.605 44.093 1.00 49.22 91 ASP A N 1
ATOM 700 C CA . ASP A 1 91 ? -26.231 -8.727 43.744 1.00 49.22 91 ASP A CA 1
ATOM 701 C C . ASP A 1 91 ? -27.530 -8.371 42.983 1.00 49.22 91 ASP A C 1
ATOM 703 O O . ASP A 1 91 ? -28.547 -9.043 43.149 1.00 49.22 91 ASP A O 1
ATOM 707 N N . GLN A 1 92 ? -27.537 -7.357 42.102 1.00 49.16 92 GLN A N 1
ATOM 708 C CA . GLN A 1 92 ? -28.683 -7.129 41.200 1.00 49.16 92 GLN A CA 1
ATOM 709 C C . GLN A 1 92 ? -28.295 -6.850 39.734 1.00 49.16 92 GLN A C 1
ATOM 711 O O . GLN A 1 92 ? -27.780 -5.788 39.405 1.00 49.16 92 GLN A O 1
ATOM 716 N N . GLY A 1 93 ? -28.648 -7.789 38.839 1.00 53.91 93 GLY A N 1
ATOM 717 C CA . GLY A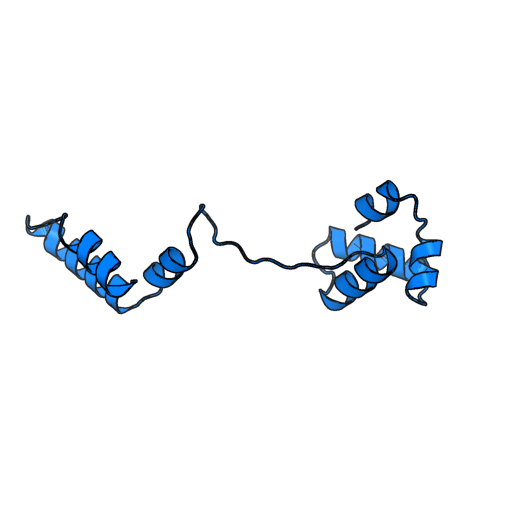 1 93 ? -29.176 -7.464 37.500 1.00 53.91 93 GLY A CA 1
ATOM 718 C C . GLY A 1 93 ? -28.244 -7.480 36.277 1.00 53.91 93 GLY A C 1
ATOM 719 O O . GLY A 1 93 ? -28.222 -6.512 35.532 1.00 53.91 93 GLY A O 1
ATOM 720 N N . SER A 1 94 ? -27.567 -8.589 35.964 1.00 52.81 94 SER A N 1
ATOM 721 C CA . SER A 1 94 ? -26.673 -8.719 34.789 1.00 52.81 94 SER A CA 1
ATOM 722 C C . SER A 1 94 ? -27.348 -8.854 33.406 1.00 52.81 94 SER A C 1
ATOM 724 O O . SER A 1 94 ? -26.673 -9.174 32.432 1.00 52.81 94 SER A O 1
ATOM 726 N N . ASN A 1 95 ? -28.662 -8.632 33.284 1.00 56.34 95 ASN A N 1
ATOM 727 C CA . ASN A 1 95 ? -29.408 -8.869 32.034 1.00 56.34 95 ASN A CA 1
ATOM 728 C C . ASN A 1 95 ? -29.950 -7.590 31.360 1.00 56.34 95 ASN A C 1
ATOM 730 O O . ASN A 1 95 ? -30.560 -7.689 30.299 1.00 56.34 95 ASN A O 1
ATOM 734 N N . ASP A 1 96 ? -29.755 -6.410 31.960 1.00 65.31 96 ASP A N 1
ATOM 735 C CA . ASP A 1 96 ? -30.374 -5.149 31.510 1.00 65.31 96 ASP A CA 1
ATOM 736 C C . ASP A 1 96 ? -29.453 -4.321 30.583 1.00 65.31 96 ASP A C 1
ATOM 738 O O . ASP A 1 96 ? -29.906 -3.677 29.634 1.00 65.31 96 ASP A O 1
ATOM 742 N N . LEU A 1 97 ? -28.128 -4.398 30.766 1.00 61.59 97 LEU A N 1
ATOM 743 C CA . LEU A 1 97 ? -27.178 -3.569 30.014 1.00 61.59 97 LEU A CA 1
ATOM 744 C C . LEU A 1 97 ? -27.054 -3.946 28.535 1.00 61.59 97 LEU A C 1
ATOM 746 O O . LEU A 1 97 ? -26.987 -3.059 27.684 1.00 61.59 97 LEU A O 1
ATOM 750 N N . ASP A 1 98 ? -27.041 -5.236 28.197 1.00 64.31 98 ASP A N 1
ATOM 751 C CA . ASP A 1 98 ? -26.934 -5.670 26.795 1.00 64.31 98 ASP A CA 1
ATOM 752 C C . ASP A 1 98 ? -28.128 -5.187 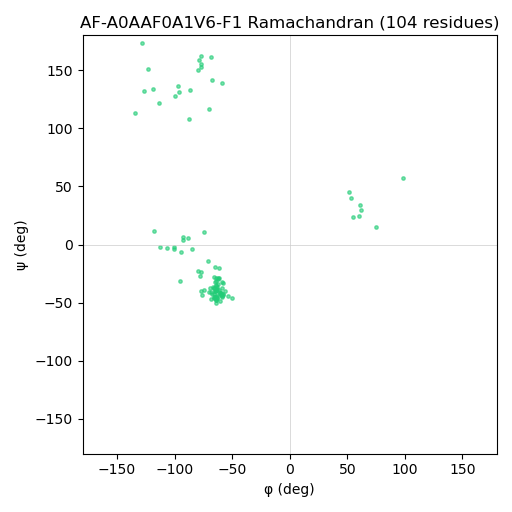25.955 1.00 64.31 98 ASP A C 1
ATOM 754 O O . ASP A 1 98 ? -27.989 -4.918 24.755 1.00 64.31 98 ASP A O 1
ATOM 758 N N . GLN A 1 99 ? -29.294 -5.031 26.588 1.00 65.81 99 GLN A N 1
ATOM 759 C CA . GLN A 1 99 ? -30.495 -4.508 25.950 1.00 65.81 99 GLN A CA 1
ATOM 760 C C . GLN A 1 99 ? -30.417 -2.984 25.764 1.00 65.81 99 GLN A C 1
ATOM 762 O O . GLN A 1 99 ? -30.661 -2.499 24.658 1.00 65.81 99 GLN A O 1
ATOM 767 N N . GLN A 1 100 ? -29.956 -2.246 26.779 1.00 65.56 100 GLN A N 1
ATOM 768 C CA . GLN A 1 100 ? -29.762 -0.791 26.703 1.00 65.56 100 GLN A CA 1
ATOM 769 C C . GLN A 1 100 ? -28.660 -0.381 25.708 1.00 65.56 100 GLN A C 1
ATOM 771 O O . GLN A 1 100 ? -28.804 0.602 24.978 1.00 65.56 100 GLN A O 1
ATOM 776 N N . ILE A 1 101 ? -27.566 -1.150 25.623 1.00 67.50 101 ILE A N 1
ATOM 777 C CA . ILE A 1 101 ? -26.497 -0.924 24.638 1.00 67.50 101 ILE A CA 1
ATOM 778 C C . ILE A 1 101 ? -27.031 -1.113 23.213 1.00 67.50 101 ILE A C 1
ATOM 780 O O . ILE A 1 101 ? -26.685 -0.334 22.325 1.00 67.50 101 ILE A O 1
ATOM 784 N N . LYS A 1 102 ? -27.888 -2.116 22.981 1.00 69.12 102 LYS A N 1
ATOM 785 C CA . LYS A 1 102 ? -28.504 -2.347 21.666 1.00 69.12 102 LYS A CA 1
ATOM 786 C C . LYS A 1 102 ? -29.455 -1.228 21.250 1.00 69.12 102 LYS A C 1
ATOM 788 O O . LYS A 1 102 ? -29.365 -0.795 20.107 1.00 69.12 102 LYS A O 1
ATOM 793 N N . GLU A 1 103 ? -30.323 -0.759 22.145 1.00 72.06 103 GLU A N 1
ATOM 794 C CA . GLU A 1 103 ? -31.290 0.310 21.838 1.00 72.06 103 GLU A CA 1
ATOM 795 C C . GLU A 1 103 ? -30.622 1.652 21.528 1.00 72.06 103 GLU A C 1
ATOM 797 O O . GLU A 1 103 ? -31.120 2.417 20.709 1.00 72.06 103 GLU A O 1
ATOM 802 N N . ARG A 1 104 ? -29.474 1.947 22.145 1.00 64.50 104 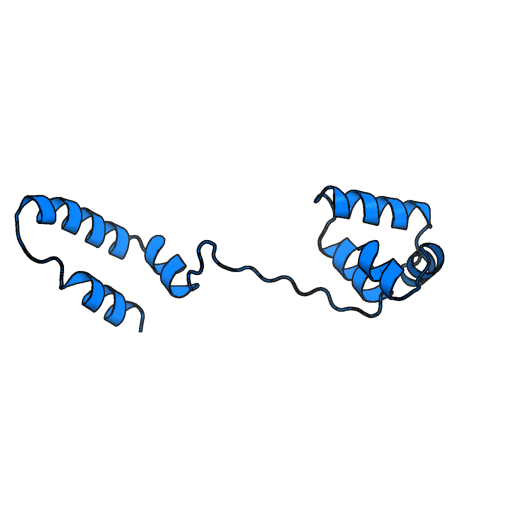ARG A N 1
ATOM 803 C CA . ARG A 1 104 ? -28.764 3.210 21.904 1.00 64.50 104 ARG A CA 1
ATOM 804 C C . A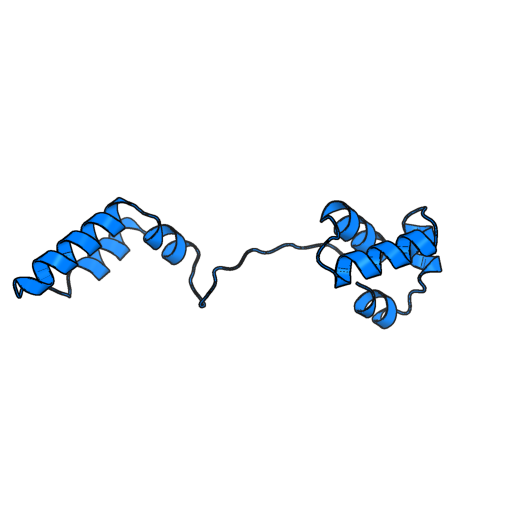RG A 1 104 ? -27.941 3.213 20.611 1.00 64.50 104 ARG A C 1
ATOM 806 O O . ARG A 1 104 ? -27.594 4.278 20.109 1.00 64.50 104 ARG A O 1
ATOM 813 N N . LEU A 1 105 ? -27.578 2.030 20.116 1.00 62.28 105 LEU A N 1
ATOM 814 C CA . LEU A 1 105 ? -26.711 1.844 18.949 1.00 62.28 105 LEU A CA 1
ATOM 815 C C . LEU A 1 105 ? -27.482 1.510 17.656 1.00 62.28 105 LEU A C 1
ATOM 817 O O . L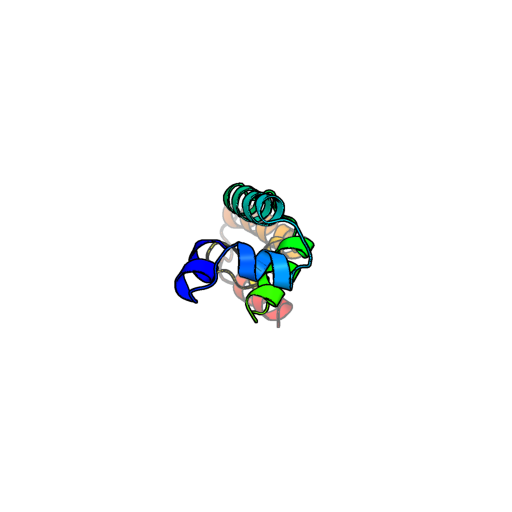EU A 1 105 ? -26.842 1.386 16.608 1.00 62.28 105 LEU A O 1
ATOM 821 N N . SER A 1 106 ? -28.811 1.353 17.723 1.00 54.56 106 SER A N 1
ATOM 822 C CA . SER A 1 106 ? -29.726 1.237 16.572 1.00 54.56 106 SER A CA 1
ATOM 823 C C . SER A 1 106 ? -30.224 2.596 16.097 1.00 54.56 106 SER A C 1
ATOM 825 O O . SER A 1 106 ? -30.280 2.795 14.864 1.00 54.56 106 SER A O 1
#

Secondary structure (DSSP, 8-state):
-HHHHHHTT--HHHHHHHHTS-HHHHHHHHHHHHTT---HHHHHHHHHHTT---------GGG--HHHHHHHH-HHHHHHHHHHHHHTTTT--TTSHHHHHHHHH-

InterPro domains:
  IPR001387 Cro/C1-type, helix-turn-helix domain [PF01381] (1-54)
  IPR001387 Cro/C1-type, helix-turn-helix domain [PS50943] (1-57)
  IPR001387 Cro/C1-type, helix-turn-helix domain [SM00530] (1-57)
  IPR001387 Cro/C1-type, helix-turn-helix domain [cd00093] (2-54)
  IPR010982 Lambda repressor-like, DNA-binding domain superfamily [G3DSA:1.10.260.40] (1-66)
  IPR010982 Lambda repressor-like, DNA-binding domain superfamily [SSF47413] (2-63)

Nearest PDB structures (foldseek):
  7ewc-assembly2_C  TM=6.880E-01  e=1.491E-02  Mycobacterium tuberculosis H37Rv
  2o38-assembly1_A  TM=6.024E-01  e=3.408E-02  Rhodopseudomonas palustris CGA009
  2r63-assembly1_A  TM=6.767E-01  e=2.124E-01  Phage 434
  6vli-assembly1_D  TM=3.318E-01  e=3.405E-01  Eganvirus ev186

Foldseek 3Di:
DVVLCVVVPHDLVLLCVQLVHDSVVSVVQVVCVVVVNHDPVSVQSSCVSSVHGDDDDDDDPPPDDVLVVVCVVPVVNVVVVVVVVVCVVVPDDPPVSVVVSVVVSD

Solvent-accessible surface area (backbone atoms only — not comparable to full-atom values): 6453 Å² total; per-residue (Å²): 108,61,68,60,39,53,75,73,70,51,51,60,60,57,38,11,60,63,66,74,51,52,50,67,56,46,52,50,49,46,49,27,52,77,65,74,67,52,52,71,68,58,52,39,53,52,25,50,49,68,80,40,83,74,83,87,82,89,73,58,73,93,83,44,51,71,66,60,56,47,55,71,71,32,67,66,53,48,48,52,54,52,51,45,62,58,35,67,76,68,81,64,72,96,77,55,59,73,54,54,55,49,66,75,73,108

Radius of gyration: 24.57 Å; Cα contacts (8 Å, |Δi|>4): 55; chains: 1; bounding box: 49×21×63 Å

pLDDT: mean 84.63, std 16.28, range [45.75, 98.31]

Organism: NCBI:txid2909285

Sequence (106 aa):
MRAIREAVGLSRLAIARGLSVSVPTVQDYEKSEKADTITLATLRRYAGALDCELVVALVPRHRKTFLELAAQHDPEIAHLRATEHSMSLEDQGSNDLDQQIKERLS